Protein AF-A0A367PUB7-F1 (afdb_monomer_lite)

Foldseek 3Di:
DDPVVLLQQLLVQLQVVQVVVVHGDDSVCLVVCLVPPVSSVVSSVVSVVVVVVVVVVVD

Sequence (59 aa):
MTPEQRHELEKEFTVELAAYEGWEVNPDSVHSRAKTDPHVKRWLELARKLLNAVEQAIS

Structure (mmCIF, N/CA/C/O backbone):
data_AF-A0A367PUB7-F1
#
_entry.id   AF-A0A367PUB7-F1
#
loop_
_atom_site.group_PDB
_atom_site.id
_atom_site.type_symbol
_atom_site.label_atom_id
_atom_site.label_alt_id
_atom_site.label_comp_id
_atom_site.la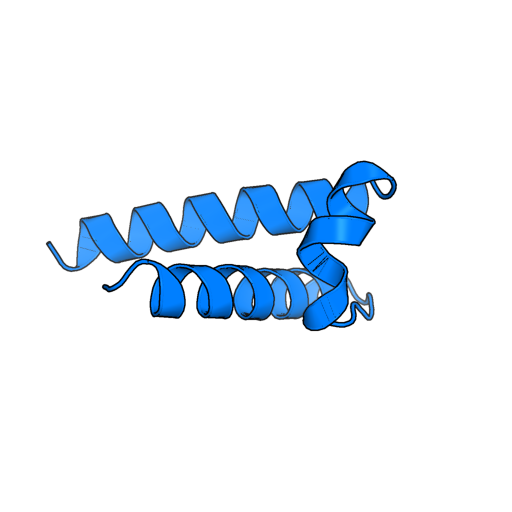bel_asym_id
_atom_site.label_entity_id
_atom_site.label_seq_id
_atom_site.pdbx_PDB_ins_code
_atom_site.Cartn_x
_atom_site.Cartn_y
_atom_site.Cartn_z
_at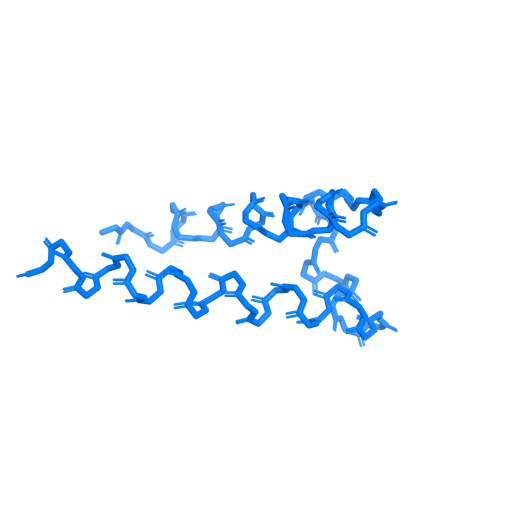om_site.occupancy
_atom_site.B_iso_or_equiv
_atom_site.auth_seq_id
_atom_site.auth_comp_id
_atom_site.auth_asym_id
_atom_site.auth_atom_id
_atom_site.pdbx_PDB_model_num
ATOM 1 N N . MET A 1 1 ? -3.140 0.207 17.154 1.00 87.25 1 MET A N 1
ATOM 2 C CA . MET A 1 1 ? -2.102 -0.428 16.314 1.00 87.25 1 MET A CA 1
ATOM 3 C C . MET A 1 1 ? -0.737 0.079 16.756 1.00 87.25 1 MET A C 1
ATOM 5 O O . MET A 1 1 ? -0.651 1.262 17.069 1.00 87.25 1 MET A O 1
ATOM 9 N N . THR A 1 2 ? 0.292 -0.773 16.849 1.00 91.19 2 THR A N 1
ATOM 10 C CA . THR A 1 2 ? 1.659 -0.295 17.153 1.00 91.19 2 THR A CA 1
ATOM 11 C C . THR A 1 2 ? 2.337 0.281 15.899 1.00 91.19 2 THR A C 1
ATOM 13 O O . THR A 1 2 ? 1.929 -0.060 14.784 1.00 91.19 2 THR A O 1
ATOM 16 N N . PRO A 1 3 ? 3.366 1.141 16.036 1.00 92.56 3 PRO A N 1
ATOM 17 C CA . PRO A 1 3 ? 4.113 1.671 14.891 1.00 92.56 3 PRO A CA 1
ATOM 18 C C . PRO A 1 3 ? 4.714 0.584 13.989 1.00 92.56 3 PRO A C 1
ATOM 20 O O . PRO A 1 3 ? 4.718 0.733 12.770 1.00 92.56 3 PRO A O 1
ATOM 23 N N . GLU A 1 4 ? 5.174 -0.523 14.568 1.00 94.12 4 GLU A N 1
ATOM 24 C CA . GLU A 1 4 ? 5.770 -1.650 13.843 1.00 94.12 4 GLU A CA 1
ATOM 25 C C . GLU A 1 4 ? 4.715 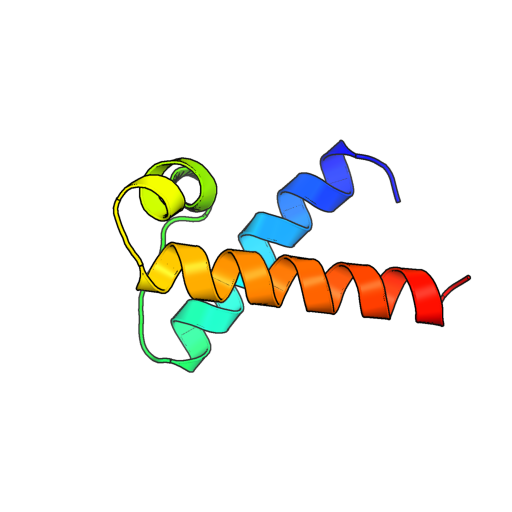-2.395 13.021 1.00 94.12 4 GLU A C 1
ATOM 27 O O . GLU A 1 4 ? 4.920 -2.649 11.838 1.00 94.12 4 GLU A O 1
ATOM 32 N N . GLN A 1 5 ? 3.551 -2.676 13.615 1.00 93.00 5 GLN A N 1
ATOM 33 C CA . GLN A 1 5 ? 2.429 -3.297 12.903 1.00 93.00 5 GLN A CA 1
ATOM 34 C C . GLN A 1 5 ? 1.950 -2.419 11.751 1.00 93.00 5 GLN A C 1
ATOM 36 O O . GLN A 1 5 ? 1.693 -2.909 10.654 1.00 93.00 5 GLN A O 1
ATOM 41 N N . ARG A 1 6 ? 1.869 -1.107 11.990 1.00 94.19 6 ARG A N 1
ATOM 42 C CA . ARG A 1 6 ? 1.518 -0.147 10.949 1.00 94.19 6 ARG A CA 1
ATOM 43 C C . ARG A 1 6 ? 2.530 -0.177 9.806 1.00 94.19 6 ARG A C 1
ATOM 45 O O . ARG A 1 6 ? 2.134 -0.145 8.647 1.00 94.19 6 ARG A O 1
ATOM 52 N N . HIS A 1 7 ? 3.820 -0.236 10.128 1.00 94.50 7 HIS A N 1
ATOM 53 C CA . HIS A 1 7 ? 4.887 -0.254 9.134 1.00 94.50 7 HIS A CA 1
ATOM 54 C C . HIS A 1 7 ? 4.839 -1.499 8.238 1.00 94.50 7 HIS A C 1
ATOM 56 O O . HIS A 1 7 ? 5.019 -1.375 7.028 1.00 94.50 7 HIS A O 1
ATOM 62 N N . GLU A 1 8 ? 4.562 -2.677 8.801 1.00 95.88 8 GLU A N 1
ATOM 63 C CA . GLU A 1 8 ? 4.391 -3.900 8.007 1.00 95.88 8 GLU A CA 1
ATOM 64 C C . GLU A 1 8 ? 3.132 -3.838 7.134 1.00 95.88 8 GLU A C 1
ATOM 66 O O . GLU A 1 8 ? 3.209 -4.093 5.932 1.00 95.88 8 GLU A O 1
ATOM 71 N N . LEU A 1 9 ? 2.006 -3.366 7.677 1.00 95.31 9 LEU A N 1
ATOM 72 C CA . LEU A 1 9 ? 0.779 -3.190 6.895 1.00 95.31 9 LEU A CA 1
ATOM 73 C C . LEU A 1 9 ? 0.936 -2.167 5.758 1.00 95.31 9 LEU A C 1
ATOM 75 O O . LEU A 1 9 ? 0.356 -2.348 4.689 1.00 95.31 9 LEU A O 1
ATOM 79 N N . GLU A 1 10 ? 1.742 -1.111 5.939 1.00 96.19 10 GLU A N 1
ATOM 80 C CA . GLU A 1 10 ? 2.071 -0.170 4.856 1.00 96.19 10 GLU A CA 1
ATOM 81 C C . GLU A 1 10 ? 2.744 -0.893 3.679 1.00 96.19 10 GLU A C 1
ATOM 83 O O . GLU A 1 10 ? 2.410 -0.619 2.520 1.00 96.19 10 GLU A O 1
ATOM 88 N N . LYS A 1 11 ? 3.663 -1.831 3.952 1.00 97.12 11 LYS A N 1
ATOM 89 C CA . LYS A 1 11 ? 4.325 -2.630 2.909 1.00 97.12 11 LYS A CA 1
ATOM 90 C C . LYS A 1 11 ? 3.337 -3.574 2.235 1.00 97.12 11 LYS A C 1
ATOM 92 O O . LYS A 1 11 ? 3.264 -3.568 1.009 1.00 97.12 11 LYS A O 1
ATOM 97 N N . GLU A 1 12 ? 2.567 -4.330 3.015 1.00 96.69 12 GLU A N 1
ATOM 98 C CA . GLU A 1 12 ? 1.589 -5.296 2.498 1.00 96.69 12 GLU A CA 1
ATOM 99 C C . GLU A 1 12 ? 0.569 -4.615 1.583 1.00 96.69 12 GLU A C 1
ATOM 101 O O . GLU A 1 12 ? 0.402 -5.010 0.432 1.00 96.69 12 GLU A O 1
ATOM 106 N N . PHE A 1 13 ? -0.032 -3.511 2.033 1.00 97.00 13 PHE A N 1
ATOM 107 C CA . PHE A 1 13 ? -1.017 -2.778 1.237 1.00 97.00 13 PHE A CA 1
ATOM 108 C C . PHE A 1 13 ? -0.403 -2.202 -0.041 1.00 97.00 13 PHE A C 1
ATOM 110 O O . PHE A 1 13 ? -1.066 -2.139 -1.073 1.00 97.00 13 PHE A O 1
ATOM 117 N N . THR A 1 14 ? 0.866 -1.790 0.001 1.00 97.94 14 THR A N 1
ATOM 118 C CA . THR A 1 14 ? 1.564 -1.311 -1.197 1.00 97.94 14 THR A CA 1
ATOM 119 C C . THR A 1 14 ? 1.752 -2.431 -2.222 1.00 97.94 14 THR A C 1
ATOM 121 O O . THR A 1 14 ? 1.557 -2.192 -3.413 1.00 97.94 14 THR A O 1
ATOM 124 N N . VAL A 1 15 ? 2.111 -3.640 -1.776 1.00 97.69 15 VAL A N 1
ATOM 125 C CA . VAL A 1 15 ? 2.261 -4.814 -2.651 1.00 97.69 15 VAL A CA 1
ATOM 126 C C . VAL A 1 15 ? 0.920 -5.215 -3.260 1.00 97.69 15 VAL A C 1
ATOM 128 O O . VAL A 1 15 ? 0.852 -5.414 -4.468 1.00 97.69 15 VAL A O 1
ATOM 131 N N . GLU A 1 16 ? -0.153 -5.244 -2.470 1.00 97.56 16 GLU A N 1
ATOM 132 C CA . GLU A 1 16 ? -1.502 -5.557 -2.960 1.00 97.56 16 GLU A CA 1
ATOM 133 C C . GLU A 1 16 ? -1.998 -4.534 -3.997 1.00 97.56 16 GLU A C 1
ATOM 135 O O . GLU A 1 16 ? -2.536 -4.899 -5.042 1.00 97.56 16 GLU A O 1
ATOM 140 N N . LEU A 1 17 ? -1.763 -3.237 -3.762 1.00 97.25 17 LEU A N 1
ATOM 141 C CA . LEU A 1 17 ? -2.100 -2.181 -4.725 1.00 97.25 17 LEU A CA 1
ATOM 142 C C . LEU A 1 17 ? -1.302 -2.305 -6.028 1.00 97.25 17 LEU A C 1
ATOM 144 O O . LEU A 1 17 ? -1.860 -2.099 -7.107 1.00 97.25 17 LEU A O 1
ATOM 148 N N . ALA A 1 18 ? -0.015 -2.646 -5.938 1.00 96.69 18 ALA A N 1
ATOM 149 C CA . ALA A 1 18 ? 0.816 -2.892 -7.109 1.00 96.69 18 ALA A CA 1
ATOM 150 C C . ALA A 1 18 ? 0.312 -4.110 -7.898 1.00 96.69 18 ALA A C 1
ATOM 152 O O . ALA A 1 18 ? 0.130 -4.021 -9.113 1.00 96.69 18 ALA A O 1
ATOM 153 N N . ALA A 1 19 ? 0.012 -5.211 -7.203 1.00 97.38 19 ALA A N 1
ATOM 154 C CA . ALA A 1 19 ? -0.498 -6.442 -7.799 1.00 97.38 19 ALA A CA 1
ATOM 155 C C . ALA A 1 19 ? -1.848 -6.225 -8.498 1.00 97.38 19 ALA A C 1
ATOM 157 O O . ALA A 1 19 ? -2.049 -6.716 -9.608 1.00 97.38 19 ALA A O 1
ATOM 158 N N . TYR A 1 20 ? -2.741 -5.424 -7.905 1.00 96.19 20 TYR A N 1
ATOM 159 C CA . TYR A 1 20 ? -4.005 -5.023 -8.527 1.00 96.19 20 TYR A CA 1
ATOM 160 C C . TYR A 1 20 ? -3.805 -4.275 -9.858 1.00 96.19 20 TYR A C 1
ATOM 162 O O . TYR A 1 20 ? -4.573 -4.473 -10.800 1.00 96.19 20 TYR A O 1
ATOM 170 N N . GLU A 1 21 ? -2.761 -3.448 -9.971 1.00 95.56 21 GLU A N 1
ATOM 171 C CA . GLU A 1 21 ? -2.391 -2.769 -11.223 1.00 95.56 21 GLU A CA 1
ATOM 172 C C . GLU A 1 21 ? -1.515 -3.644 -12.155 1.00 95.56 21 GLU A C 1
ATOM 174 O O . GLU A 1 21 ? -1.079 -3.171 -13.205 1.00 95.56 21 GLU A O 1
ATOM 179 N N . GLY A 1 22 ? -1.268 -4.916 -11.812 1.00 96.44 22 GLY A N 1
ATOM 180 C CA . GLY A 1 22 ? -0.488 -5.862 -12.618 1.00 96.44 22 GLY A CA 1
ATOM 181 C C . GLY A 1 22 ? 1.031 -5.745 -12.460 1.00 96.44 22 GLY A C 1
ATOM 182 O O . GLY A 1 22 ? 1.771 -6.162 -13.350 1.00 96.44 22 GLY A O 1
ATOM 183 N N . TRP A 1 23 ? 1.504 -5.170 -11.353 1.00 96.19 23 TRP A N 1
ATOM 184 C CA . TRP A 1 23 ? 2.921 -4.964 -11.062 1.00 96.19 23 TRP A CA 1
ATOM 185 C C . TRP A 1 23 ? 3.407 -5.825 -9.903 1.00 96.19 23 TRP A C 1
ATOM 187 O O . TRP A 1 23 ? 2.708 -6.026 -8.914 1.00 96.19 23 TRP A O 1
ATOM 197 N N . GLU A 1 24 ? 4.661 -6.261 -9.990 1.00 95.25 24 GLU A N 1
ATOM 198 C CA . GLU A 1 24 ? 5.339 -6.961 -8.903 1.00 95.25 24 GLU A CA 1
ATOM 199 C C . GLU A 1 24 ? 6.266 -6.002 -8.140 1.00 95.25 24 GLU A C 1
ATOM 201 O O . GLU A 1 24 ? 7.133 -5.330 -8.714 1.00 95.25 24 GLU A O 1
ATOM 206 N N . VAL A 1 25 ? 6.084 -5.931 -6.819 1.00 95.12 25 VAL A N 1
ATOM 207 C CA . VAL A 1 25 ? 6.895 -5.108 -5.916 1.00 95.12 25 VAL A CA 1
ATOM 208 C C . VAL A 1 25 ? 7.346 -5.964 -4.743 1.00 95.12 25 VAL A C 1
ATOM 210 O O . VAL A 1 25 ? 6.535 -6.589 -4.072 1.00 95.12 25 VAL A O 1
ATOM 213 N N . ASN A 1 26 ? 8.650 -5.955 -4.461 1.00 95.56 26 ASN A N 1
ATOM 214 C CA . ASN A 1 26 ? 9.178 -6.604 -3.268 1.00 95.56 26 ASN A CA 1
ATOM 215 C C . ASN A 1 26 ? 8.833 -5.752 -2.020 1.00 95.56 26 ASN A C 1
ATOM 217 O O . ASN A 1 26 ? 9.251 -4.583 -1.984 1.00 95.56 26 ASN A O 1
ATOM 221 N N . PRO A 1 27 ? 8.140 -6.311 -1.004 1.00 95.69 27 PRO A N 1
ATOM 222 C CA . PRO A 1 27 ? 7.727 -5.594 0.207 1.00 95.69 27 PRO A CA 1
ATOM 223 C C . PRO A 1 27 ? 8.899 -4.956 0.966 1.00 95.69 27 PRO A C 1
ATOM 225 O O . PRO A 1 27 ? 8.795 -3.808 1.407 1.00 95.69 27 PRO A O 1
ATOM 228 N N . ASP A 1 28 ? 10.053 -5.625 1.036 1.00 95.69 28 ASP A N 1
ATOM 229 C CA . ASP A 1 28 ? 11.250 -5.121 1.727 1.00 95.69 28 ASP A CA 1
ATOM 230 C C . ASP A 1 28 ? 11.858 -3.900 1.022 1.00 95.69 28 ASP A C 1
ATOM 232 O O . ASP A 1 28 ? 12.560 -3.084 1.624 1.00 95.69 28 ASP A O 1
ATOM 236 N N . SER A 1 29 ? 11.561 -3.744 -0.271 1.00 95.69 29 SER A N 1
ATOM 237 C CA . SER A 1 29 ? 12.060 -2.650 -1.104 1.00 95.69 29 SER A CA 1
ATOM 238 C C . SER A 1 29 ? 11.094 -1.470 -1.226 1.00 95.69 29 SER A C 1
ATOM 240 O O . SER A 1 29 ? 11.477 -0.445 -1.783 1.00 95.69 29 SER A O 1
ATOM 242 N N . VAL A 1 30 ? 9.861 -1.568 -0.710 1.00 96.81 30 VAL A N 1
ATOM 243 C CA . VAL A 1 30 ? 8.805 -0.550 -0.900 1.00 96.81 30 VAL A CA 1
ATOM 244 C C . VAL A 1 30 ? 9.295 0.855 -0.541 1.00 96.81 30 VAL A C 1
ATOM 246 O O . VAL A 1 30 ? 9.211 1.783 -1.345 1.00 96.81 30 VAL A O 1
ATOM 249 N N . HIS A 1 31 ? 9.879 1.012 0.647 1.00 96.25 31 HIS A N 1
ATOM 250 C CA . HIS A 1 31 ? 10.307 2.314 1.159 1.00 96.25 31 HIS A CA 1
ATOM 251 C C . HIS A 1 31 ? 11.532 2.885 0.431 1.00 96.25 31 HIS A C 1
ATOM 253 O O . HIS A 1 31 ? 11.658 4.104 0.298 1.00 96.25 31 HIS A O 1
ATOM 259 N N . SER A 1 32 ? 12.453 2.031 -0.027 1.00 96.88 32 SER A N 1
ATOM 260 C CA . SER A 1 32 ? 13.627 2.471 -0.787 1.00 96.88 32 SER A CA 1
ATOM 261 C C . SER A 1 32 ? 13.251 2.803 -2.231 1.00 96.88 32 SER A C 1
ATOM 263 O O . SER A 1 32 ? 13.630 3.869 -2.716 1.00 96.88 32 SER A O 1
ATOM 265 N N . ARG A 1 33 ? 12.429 1.968 -2.882 1.00 95.94 33 ARG A N 1
ATOM 266 C CA . ARG A 1 33 ? 11.917 2.203 -4.239 1.00 95.94 33 ARG A CA 1
ATOM 267 C C . ARG A 1 33 ? 11.004 3.415 -4.320 1.00 95.94 33 ARG A C 1
ATOM 269 O O . ARG A 1 33 ? 11.119 4.156 -5.282 1.00 95.94 33 ARG A O 1
ATOM 276 N N . ALA A 1 34 ? 10.186 3.712 -3.311 1.00 97.12 34 ALA A N 1
ATOM 277 C CA . ALA A 1 34 ? 9.345 4.917 -3.306 1.00 97.12 34 ALA A CA 1
ATOM 278 C C . ALA A 1 34 ? 10.133 6.243 -3.435 1.00 97.12 34 ALA A C 1
ATOM 280 O O . ALA A 1 34 ? 9.550 7.283 -3.741 1.00 97.12 34 ALA A O 1
ATOM 281 N N . LYS A 1 35 ? 11.455 6.240 -3.204 1.00 96.94 35 LYS A N 1
ATOM 282 C CA . LYS A 1 35 ? 12.317 7.419 -3.399 1.00 96.94 35 LYS A CA 1
ATOM 283 C C . LYS A 1 35 ? 12.698 7.649 -4.863 1.00 96.94 35 LYS A C 1
ATOM 285 O O . LYS A 1 35 ? 13.021 8.778 -5.221 1.00 96.94 35 LYS A O 1
ATOM 290 N N . THR A 1 36 ? 12.699 6.599 -5.680 1.00 96.62 36 THR A N 1
ATOM 291 C CA . THR A 1 36 ? 13.200 6.617 -7.065 1.00 96.62 36 THR A CA 1
ATOM 292 C C . THR A 1 36 ? 12.150 6.209 -8.096 1.00 96.62 36 THR A C 1
ATOM 294 O O . THR A 1 36 ? 12.282 6.559 -9.264 1.00 96.62 36 THR A O 1
ATOM 297 N N . ASP A 1 37 ? 11.100 5.510 -7.673 1.00 96.44 37 ASP A N 1
ATOM 298 C CA . ASP A 1 37 ? 10.030 4.977 -8.503 1.00 96.44 37 ASP A CA 1
ATOM 299 C C . ASP A 1 37 ? 8.696 5.677 -8.166 1.00 96.44 37 ASP A C 1
ATOM 301 O O . ASP A 1 37 ? 8.157 5.499 -7.063 1.00 96.44 37 ASP A O 1
ATOM 305 N N . PRO A 1 38 ? 8.144 6.484 -9.091 1.00 97.00 38 PRO A N 1
ATOM 306 C CA . PRO A 1 38 ? 6.911 7.225 -8.853 1.00 97.00 38 PRO A CA 1
ATOM 307 C C . PRO A 1 38 ? 5.678 6.320 -8.709 1.00 97.00 38 PRO A C 1
ATOM 309 O O . PRO A 1 38 ? 4.733 6.716 -8.025 1.00 97.00 38 PRO A O 1
ATOM 312 N N . HIS A 1 39 ? 5.676 5.115 -9.292 1.00 96.00 39 HIS A N 1
ATOM 313 C CA . HIS A 1 39 ? 4.569 4.169 -9.135 1.00 96.00 39 HIS A CA 1
ATOM 314 C C . HIS A 1 39 ? 4.542 3.610 -7.714 1.00 96.00 39 HIS A C 1
ATOM 316 O O . HIS A 1 39 ? 3.522 3.708 -7.031 1.00 96.00 39 HIS A O 1
ATOM 322 N N . VAL A 1 40 ? 5.694 3.145 -7.216 1.00 97.06 40 VAL A N 1
ATOM 323 C CA . VAL A 1 40 ? 5.807 2.647 -5.834 1.00 97.06 40 VAL A CA 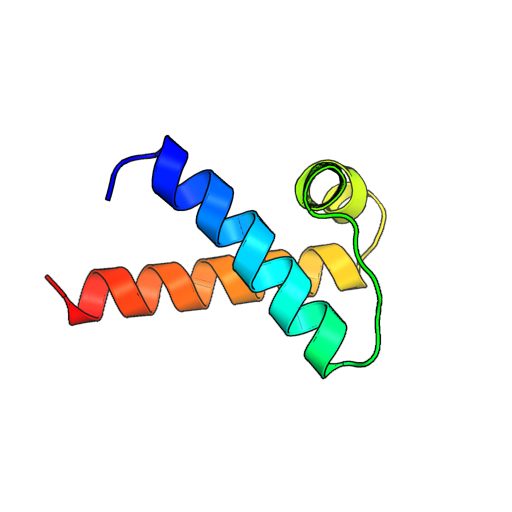1
ATOM 324 C C . VAL A 1 40 ? 5.492 3.750 -4.826 1.00 97.06 40 VAL A C 1
ATOM 326 O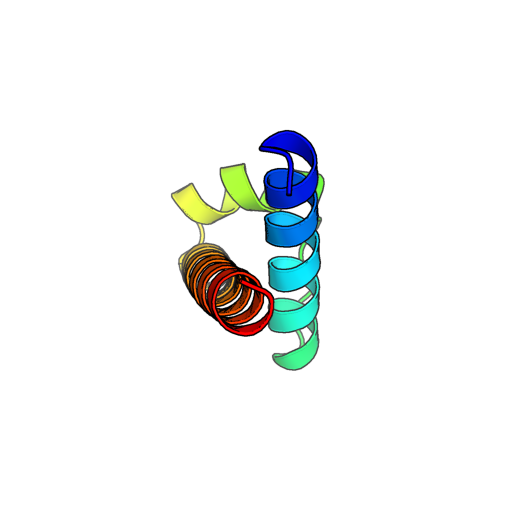 O . VAL A 1 40 ? 4.802 3.503 -3.837 1.00 97.06 40 VAL A O 1
ATOM 329 N N . LYS A 1 41 ? 5.920 4.991 -5.094 1.00 98.12 41 LYS A N 1
ATOM 330 C CA . LYS A 1 41 ? 5.549 6.146 -4.267 1.00 98.12 41 LYS A CA 1
ATOM 331 C C . LYS A 1 41 ? 4.033 6.343 -4.203 1.00 98.12 41 LYS A C 1
ATOM 333 O O . LYS A 1 41 ? 3.492 6.512 -3.111 1.00 98.12 41 LYS A O 1
ATOM 338 N N . ARG A 1 42 ? 3.349 6.302 -5.352 1.00 97.81 42 ARG A N 1
ATOM 339 C CA . ARG A 1 42 ? 1.890 6.460 -5.436 1.00 97.81 42 ARG A CA 1
ATOM 340 C C . ARG A 1 42 ? 1.162 5.375 -4.641 1.00 97.81 42 ARG A C 1
ATOM 342 O O . ARG A 1 42 ? 0.254 5.701 -3.879 1.00 97.81 42 ARG A O 1
ATOM 349 N N . TRP A 1 43 ? 1.550 4.111 -4.788 1.00 98.06 43 TRP A N 1
ATOM 350 C CA . TRP A 1 43 ? 0.919 3.015 -4.047 1.00 98.06 43 TRP A CA 1
ATOM 351 C C . TRP A 1 43 ? 1.182 3.106 -2.542 1.00 98.06 43 TRP A C 1
ATOM 353 O O . TRP A 1 43 ? 0.246 2.942 -1.767 1.00 98.06 43 TRP A O 1
ATOM 363 N N . LEU A 1 44 ? 2.393 3.484 -2.119 1.00 98.00 44 LEU A N 1
ATOM 364 C CA . LEU A 1 44 ? 2.703 3.706 -0.701 1.00 98.00 44 LEU A CA 1
ATOM 365 C C . LEU A 1 44 ? 1.864 4.841 -0.089 1.00 98.00 44 LEU A C 1
ATOM 367 O O . LEU A 1 44 ? 1.381 4.739 1.040 1.00 98.00 44 LEU A O 1
ATOM 371 N N . GLU A 1 45 ? 1.647 5.931 -0.825 1.00 98.06 45 GLU A N 1
ATOM 372 C CA . GLU A 1 45 ? 0.770 7.021 -0.379 1.00 98.06 45 GLU A CA 1
ATOM 373 C C . GLU A 1 45 ? -0.698 6.580 -0.264 1.00 98.06 45 GLU A C 1
ATOM 375 O O . GLU A 1 45 ? -1.392 6.989 0.670 1.00 98.06 45 GLU A O 1
ATOM 380 N N . LEU A 1 46 ? -1.179 5.738 -1.182 1.00 97.56 46 LEU A N 1
ATOM 381 C CA . LEU A 1 46 ? -2.523 5.159 -1.117 1.00 97.56 46 LEU A CA 1
ATOM 382 C C . LEU A 1 46 ? -2.666 4.183 0.058 1.00 97.56 46 LEU A C 1
ATOM 384 O O . LEU A 1 46 ? -3.634 4.295 0.809 1.00 97.56 46 LEU A O 1
ATOM 388 N N . ALA A 1 47 ? -1.685 3.304 0.273 1.00 97.44 47 ALA A N 1
ATOM 389 C CA . ALA A 1 47 ? -1.633 2.389 1.412 1.00 97.44 47 ALA A CA 1
ATOM 390 C C . ALA A 1 47 ? -1.757 3.145 2.744 1.00 97.44 47 ALA A C 1
ATOM 392 O O . ALA A 1 47 ? -2.591 2.811 3.584 1.00 97.44 47 ALA A O 1
ATOM 393 N N . ARG A 1 48 ? -1.015 4.248 2.903 1.00 97.38 48 ARG A N 1
ATOM 394 C CA . ARG A 1 48 ? -1.097 5.116 4.091 1.00 97.38 48 ARG A CA 1
ATOM 395 C C . ARG A 1 48 ? -2.476 5.735 4.296 1.00 97.38 48 ARG A C 1
ATOM 397 O O . ARG A 1 48 ? -2.944 5.815 5.430 1.00 97.38 48 ARG A O 1
ATOM 404 N N . LYS A 1 49 ? -3.134 6.182 3.221 1.00 97.25 49 LYS A N 1
ATOM 405 C CA . LYS A 1 49 ? -4.499 6.732 3.294 1.00 97.25 49 LYS A CA 1
ATOM 406 C C . LYS A 1 49 ? -5.511 5.666 3.710 1.00 97.25 49 LYS A C 1
ATOM 408 O O . LYS A 1 49 ? -6.365 5.956 4.542 1.00 97.25 49 LYS A O 1
ATOM 413 N N . LEU A 1 50 ? -5.394 4.454 3.168 1.00 94.81 50 LEU A N 1
ATOM 414 C CA . LEU A 1 50 ? -6.245 3.324 3.543 1.00 94.81 50 LEU A CA 1
ATOM 415 C C . LEU A 1 50 ? -6.058 2.957 5.016 1.00 94.81 50 LEU A C 1
ATOM 417 O O . LEU A 1 50 ? -7.045 2.823 5.732 1.00 94.81 50 LEU A O 1
ATOM 421 N N . LEU A 1 51 ? -4.815 2.885 5.496 1.00 95.06 51 LEU A N 1
ATOM 422 C CA . LEU A 1 51 ? -4.539 2.605 6.907 1.00 95.06 51 LEU A CA 1
ATOM 423 C C . LEU A 1 51 ? -5.114 3.672 7.836 1.00 95.06 51 LEU A C 1
ATOM 425 O O . LEU A 1 51 ? -5.742 3.324 8.830 1.00 95.06 51 LEU A O 1
ATOM 429 N N . ASN A 1 52 ? -4.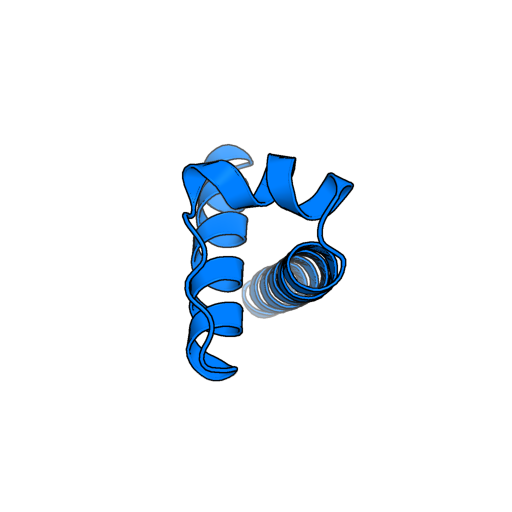987 4.954 7.483 1.00 95.50 52 ASN A N 1
ATOM 430 C CA . ASN A 1 52 ? -5.612 6.031 8.254 1.00 95.50 52 ASN A CA 1
ATOM 431 C C . ASN A 1 52 ? -7.141 5.885 8.307 1.00 95.50 52 ASN A C 1
ATOM 433 O O . ASN A 1 52 ? -7.740 6.118 9.351 1.00 95.50 52 ASN A O 1
ATOM 437 N N . ALA A 1 53 ? -7.780 5.501 7.198 1.00 94.00 53 ALA A N 1
ATOM 438 C CA . ALA A 1 53 ? -9.226 5.294 7.160 1.00 94.00 53 ALA A CA 1
ATOM 439 C C . ALA A 1 53 ? -9.660 4.094 8.020 1.00 94.00 53 ALA A C 1
ATOM 441 O O . ALA A 1 53 ? -10.653 4.187 8.738 1.00 94.00 53 ALA A O 1
ATOM 442 N N . VAL A 1 54 ? -8.902 2.991 7.991 1.00 90.81 54 VAL A N 1
ATOM 443 C CA . VAL A 1 54 ? -9.154 1.813 8.837 1.00 90.81 54 VAL A CA 1
ATOM 444 C C . VAL A 1 54 ? -9.006 2.167 10.313 1.00 90.81 54 VAL A C 1
ATOM 446 O O . VAL A 1 54 ? -9.892 1.843 11.095 1.00 90.81 54 VAL A O 1
ATOM 449 N N . GLU A 1 55 ? -7.938 2.873 10.694 1.00 90.88 55 GLU A N 1
ATOM 450 C CA . GLU A 1 55 ? -7.733 3.339 12.072 1.00 90.88 55 GLU A CA 1
ATOM 451 C C . GLU A 1 55 ? -8.874 4.238 12.559 1.00 90.88 55 GLU A C 1
ATOM 453 O O . GLU A 1 55 ? -9.303 4.103 13.700 1.00 90.88 55 GLU A O 1
ATOM 458 N N . GLN A 1 56 ? -9.389 5.125 11.704 1.00 92.50 56 GLN A N 1
ATOM 459 C CA . GLN A 1 56 ? -10.527 5.985 12.039 1.00 92.50 56 GLN A CA 1
ATOM 460 C C . GLN A 1 56 ? -11.841 5.210 12.184 1.00 92.50 56 GLN A C 1
ATOM 462 O O . GLN A 1 56 ? -12.682 5.601 12.983 1.00 92.50 56 GLN A O 1
ATOM 467 N N . ALA A 1 57 ? -12.036 4.135 11.417 1.00 90.38 57 ALA A N 1
ATOM 468 C CA . ALA A 1 57 ? -13.271 3.350 11.438 1.00 90.38 57 ALA A CA 1
ATOM 469 C C . ALA A 1 57 ? -13.387 2.415 12.654 1.00 90.38 57 ALA A C 1
ATOM 471 O O . ALA A 1 57 ? -14.494 2.024 13.016 1.00 90.38 57 ALA A O 1
ATOM 472 N N . ILE A 1 58 ? -12.256 2.031 13.254 1.00 86.62 58 ILE A N 1
ATOM 473 C CA . ILE A 1 58 ? -12.197 1.137 14.426 1.00 86.62 58 ILE A CA 1
ATOM 474 C C . ILE A 1 58 ? -11.991 1.886 15.750 1.00 86.62 58 ILE A C 1
ATOM 476 O O . ILE A 1 58 ? -11.842 1.239 16.789 1.00 86.62 58 ILE A O 1
ATOM 480 N N . SER A 1 59 ? -11.926 3.218 15.702 1.00 74.31 59 SER A N 1
ATOM 481 C CA . SER A 1 59 ? -11.760 4.090 16.866 1.00 74.31 59 SER A CA 1
ATOM 482 C C . SER A 1 59 ? -13.092 4.611 17.386 1.00 74.31 59 SER A C 1
ATOM 484 O O . SER A 1 59 ? -13.100 4.941 18.593 1.00 74.31 59 SER A O 1
#

Radius of gyration: 11.27 Å; chains: 1; bounding box: 27×14×30 Å

pLDDT: mean 95.16, std 3.69, range [74.31, 98.12]

Secondary structure (DSSP, 8-state):
--HHHHHHHHHHHHHHHHHHTT----GGGHHHHTTT-HHHHHHHHHHHHHHHHHHHH--